Protein AF-A0A1G0JBI0-F1 (afdb_monomer_lite)

Foldseek 3Di:
DVVVVVVVVVVVVVVVVVVVVVVVVVVVVVVVVVVVVLVVCCVVPQDQDFDQDPVGTDRDGCVVVSVVVVVVVVVVVVVVCVVVVVVVVVVVVVVVVVVVVVVVVVVVVVPPDPPPDD

Radius of gyration: 28.23 Å; chains: 1; bounding box: 51×46×89 Å

pLDDT: mean 76.98, std 11.15, range [40.53, 95.88]

Secondary structure (DSSP, 8-state):
-HHHHHHHHHHHHHHHHHHHHHHHHHHHHHHHHHHHHHHHHHHHT-S-EEEEETTEEEEE-HHHHHHHHHHHHHHHHHHHHHHHHHHHHHHHHHHHHHHHHHHHHHHHHHHS------

Sequence (118 aa):
MLEHWADTFKSQLQGLLMSRFVKRVIYAVIFIIVLITGLLFFVKNNQVMEFNYIAGSKELPVSFMLFASLCLGVLLGLVASLPVIVRLKQQITRLEKQIRVIEKEINNLRVLPVRNSH

Structure (mmCIF, N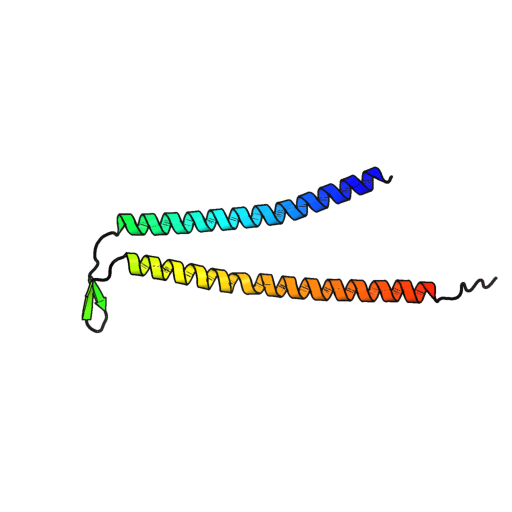/CA/C/O backbone):
data_AF-A0A1G0JBI0-F1
#
_entry.id   AF-A0A1G0JBI0-F1
#
loop_
_atom_site.group_PDB
_atom_site.id
_atom_site.type_symbol
_atom_site.label_atom_id
_atom_site.label_alt_id
_atom_site.label_comp_id
_atom_site.label_asym_id
_atom_site.label_entity_id
_atom_site.label_seq_id
_atom_site.pdbx_PDB_ins_code
_atom_site.Cartn_x
_atom_site.Cartn_y
_atom_site.Cartn_z
_atom_site.occupancy
_atom_site.B_iso_or_equiv
_atom_site.auth_seq_id
_atom_site.auth_comp_id
_atom_site.auth_asym_id
_atom_site.auth_atom_id
_atom_site.pdbx_PDB_model_num
ATOM 1 N N . MET A 1 1 ? -5.254 22.818 35.269 1.00 66.44 1 MET A N 1
ATOM 2 C CA . MET A 1 1 ? -5.592 21.390 35.046 1.00 66.44 1 MET A CA 1
ATOM 3 C C . MET A 1 1 ? -6.160 21.133 33.647 1.00 66.44 1 MET A C 1
ATOM 5 O O . MET A 1 1 ? -5.740 20.169 33.027 1.00 66.44 1 MET A O 1
ATOM 9 N N . LEU A 1 2 ? -7.052 21.987 33.124 1.00 72.69 2 LEU A N 1
ATOM 10 C CA . LEU A 1 2 ? -7.657 21.836 31.787 1.00 72.69 2 LEU A CA 1
ATOM 11 C C . LEU A 1 2 ? -6.678 22.045 30.614 1.00 72.69 2 LEU A C 1
ATOM 13 O O . LEU A 1 2 ? -6.753 21.316 29.632 1.00 72.69 2 LEU A O 1
ATOM 17 N N . GLU A 1 3 ? -5.721 22.969 30.731 1.00 79.50 3 GLU A N 1
ATOM 18 C CA . GLU A 1 3 ? -4.739 23.222 29.657 1.00 79.50 3 GLU A CA 1
ATOM 19 C C . GLU A 1 3 ? -3.788 22.040 29.431 1.00 79.50 3 GLU A C 1
ATOM 21 O O . GLU A 1 3 ? -3.552 21.628 28.300 1.00 79.50 3 GLU A O 1
ATOM 26 N N . HIS A 1 4 ? -3.352 21.393 30.515 1.00 77.38 4 HIS A N 1
ATOM 27 C CA . HIS A 1 4 ? -2.490 20.211 30.441 1.00 77.38 4 HIS A CA 1
ATOM 28 C C . HIS A 1 4 ? -3.155 19.029 29.704 1.00 77.38 4 HIS A C 1
ATOM 30 O O . HIS A 1 4 ? -2.492 18.254 29.010 1.00 77.38 4 HIS A O 1
ATOM 36 N N . TRP A 1 5 ? -4.482 18.908 29.810 1.00 76.81 5 TRP A N 1
ATOM 37 C CA . TRP A 1 5 ? -5.267 17.910 29.076 1.00 76.81 5 TRP A CA 1
ATOM 38 C C . TRP A 1 5 ? -5.437 18.253 27.587 1.00 76.81 5 TRP A C 1
ATOM 40 O O . TRP A 1 5 ? -5.504 17.351 26.752 1.00 76.81 5 TRP A O 1
ATOM 50 N N . ALA A 1 6 ? -5.461 19.538 27.226 1.00 81.75 6 ALA A N 1
ATOM 51 C CA . ALA A 1 6 ? -5.533 19.967 25.830 1.00 81.75 6 ALA A CA 1
ATOM 52 C C . ALA A 1 6 ? -4.215 19.700 25.079 1.00 81.75 6 ALA A C 1
ATOM 54 O O . ALA A 1 6 ? -4.226 19.210 23.945 1.00 81.75 6 ALA A O 1
ATOM 55 N N . ASP A 1 7 ? -3.078 19.951 25.726 1.00 81.62 7 ASP A N 1
ATOM 56 C CA . ASP A 1 7 ? -1.754 19.774 25.119 1.00 81.62 7 ASP A CA 1
ATOM 57 C C . ASP A 1 7 ? -1.394 18.297 24.904 1.00 81.62 7 ASP A C 1
ATOM 59 O O . ASP A 1 7 ? -0.864 17.899 23.857 1.00 81.62 7 ASP A O 1
ATOM 63 N N . THR A 1 8 ? -1.752 17.444 25.863 1.00 79.12 8 THR A N 1
ATOM 64 C CA . THR A 1 8 ? -1.587 15.988 25.746 1.00 79.12 8 THR A CA 1
ATOM 65 C C . THR A 1 8 ? -2.456 15.405 24.628 1.00 79.12 8 THR A C 1
ATOM 67 O O . THR A 1 8 ? -1.982 14.577 23.849 1.00 79.12 8 THR A O 1
ATOM 70 N N . PHE A 1 9 ? -3.686 15.892 24.444 1.00 79.62 9 PHE A N 1
ATOM 71 C CA . PHE A 1 9 ? -4.533 15.487 23.318 1.00 79.62 9 PHE A CA 1
ATOM 72 C C . PHE A 1 9 ? -3.974 15.941 21.958 1.00 79.62 9 PHE A C 1
ATOM 74 O O . PHE A 1 9 ? -3.913 15.158 21.005 1.00 79.62 9 PHE A O 1
ATOM 81 N N . LYS A 1 10 ? -3.510 17.194 21.862 1.00 72.19 10 LYS A N 1
ATOM 82 C CA . LYS A 1 10 ? -2.949 17.767 20.629 1.00 72.19 10 LYS A CA 1
ATOM 83 C C . LYS A 1 10 ? -1.686 17.032 20.173 1.00 72.19 10 LYS A C 1
ATOM 85 O O . LYS A 1 10 ? -1.560 16.709 18.992 1.00 72.19 10 LYS A O 1
ATOM 90 N N . SER A 1 11 ? -0.783 16.725 21.104 1.00 75.50 11 SER A N 1
ATOM 91 C CA . SER A 1 11 ? 0.445 15.966 20.828 1.00 75.50 11 SER A CA 1
ATOM 92 C C . SER A 1 11 ? 0.162 14.527 20.378 1.00 75.50 11 SER A C 1
ATOM 94 O O . SER A 1 11 ? 0.770 14.063 19.409 1.00 75.50 11 SER A O 1
ATOM 96 N N . GLN A 1 12 ? -0.814 13.840 20.986 1.00 74.19 12 GLN A N 1
ATOM 97 C CA . GLN A 1 12 ? -1.235 12.511 20.526 1.00 74.19 12 GLN A CA 1
ATOM 98 C C . GLN A 1 12 ? -1.852 12.545 19.123 1.00 74.19 12 GLN A C 1
ATOM 100 O O . GLN A 1 12 ? -1.523 11.701 18.284 1.00 74.19 12 GLN A O 1
ATOM 105 N N . LEU A 1 13 ? -2.703 13.534 18.834 1.00 73.50 13 LEU A N 1
ATOM 106 C CA . LEU A 1 13 ? -3.305 13.698 17.512 1.00 73.50 13 LEU A CA 1
ATOM 107 C C . LEU A 1 13 ? -2.238 13.978 16.445 1.00 73.50 13 LEU A C 1
ATOM 109 O O . LEU A 1 13 ? -2.257 13.367 15.376 1.00 73.50 13 LEU A O 1
ATOM 113 N N . GLN A 1 14 ? -1.270 14.846 16.748 1.00 75.88 14 GLN A N 1
ATOM 114 C CA . GLN A 1 14 ? -0.147 15.135 15.857 1.00 75.88 14 GLN A CA 1
ATOM 115 C C . GLN A 1 14 ? 0.719 13.899 15.601 1.00 75.88 14 GLN A C 1
ATOM 117 O O . GLN A 1 14 ? 1.024 13.621 14.443 1.00 75.88 14 GLN A O 1
ATOM 122 N N . GLY A 1 15 ? 1.058 13.112 16.627 1.00 72.44 15 GLY A N 1
ATOM 123 C CA . GLY A 1 15 ? 1.817 11.867 16.454 1.00 72.44 15 GLY A CA 1
ATOM 124 C C . GLY A 1 15 ? 1.083 10.842 15.581 1.00 72.44 15 GLY A C 1
ATOM 125 O O . GLY A 1 15 ? 1.675 10.212 14.698 1.00 72.44 15 GLY A O 1
ATOM 126 N N . LEU A 1 16 ? -0.236 10.728 15.755 1.00 71.19 16 LEU A N 1
ATOM 127 C CA . LEU A 1 16 ? -1.065 9.815 14.975 1.00 71.19 16 LEU A CA 1
ATOM 128 C C . LEU A 1 16 ? -1.191 10.259 13.507 1.00 71.19 16 LEU A C 1
ATOM 130 O O . LEU A 1 16 ? -1.051 9.429 12.603 1.00 71.19 16 LEU A O 1
ATOM 134 N N . LEU A 1 17 ? -1.388 11.557 13.254 1.00 72.12 17 LEU A N 1
ATOM 135 C CA . LEU A 1 17 ? -1.416 12.135 11.905 1.00 72.12 17 LEU A CA 1
ATOM 136 C C . LEU A 1 17 ? -0.053 12.023 11.207 1.00 72.12 17 LEU A C 1
ATOM 138 O O . LEU A 1 17 ? 0.008 11.597 10.050 1.00 72.12 17 LEU A O 1
ATOM 142 N N . MET A 1 18 ? 1.037 12.307 11.924 1.00 70.38 18 MET A N 1
ATOM 143 C CA . MET A 1 18 ? 2.405 12.212 11.413 1.00 70.38 18 MET A CA 1
ATOM 144 C C . MET A 1 18 ? 2.726 10.780 10.967 1.00 70.38 18 MET A C 1
ATOM 146 O O . MET A 1 18 ? 3.234 10.570 9.868 1.00 70.38 18 MET A O 1
ATOM 150 N N . SER A 1 19 ? 2.332 9.769 11.749 1.00 73.25 19 SER A N 1
ATOM 151 C CA . SER A 1 19 ? 2.564 8.358 11.404 1.00 73.25 19 SER A CA 1
ATOM 152 C C . SER A 1 19 ? 1.881 7.925 10.097 1.00 73.25 19 SER A C 1
ATOM 154 O O . SER A 1 19 ? 2.414 7.106 9.344 1.00 73.25 19 SER A O 1
ATOM 156 N N . ARG A 1 20 ? 0.700 8.482 9.797 1.00 73.62 20 ARG A N 1
ATOM 157 C CA . ARG A 1 20 ? -0.039 8.208 8.556 1.00 73.62 20 ARG A CA 1
ATOM 158 C C . ARG A 1 20 ? 0.602 8.906 7.363 1.00 73.62 20 ARG A C 1
ATOM 160 O O . ARG A 1 20 ? 0.676 8.313 6.286 1.00 73.62 20 ARG A O 1
ATOM 167 N N . PHE A 1 21 ? 1.080 10.131 7.562 1.00 76.88 21 PHE A N 1
ATOM 168 C CA . PHE A 1 21 ? 1.776 10.897 6.536 1.00 76.88 21 PHE A CA 1
ATOM 169 C C . PHE A 1 21 ? 3.120 10.256 6.167 1.00 76.88 21 PHE A C 1
ATOM 171 O O . PHE A 1 21 ? 3.357 9.982 4.995 1.00 76.88 21 PHE A O 1
ATOM 178 N N . VAL A 1 22 ? 3.941 9.900 7.160 1.00 79.44 22 VAL A N 1
ATOM 179 C CA . VAL A 1 22 ? 5.247 9.247 6.960 1.00 79.44 22 VAL A CA 1
ATOM 180 C C . VAL A 1 22 ? 5.108 7.950 6.165 1.00 79.44 22 VAL A C 1
ATOM 182 O O . VAL A 1 22 ? 5.841 7.738 5.204 1.00 79.44 22 VAL A O 1
ATOM 185 N N . LYS A 1 23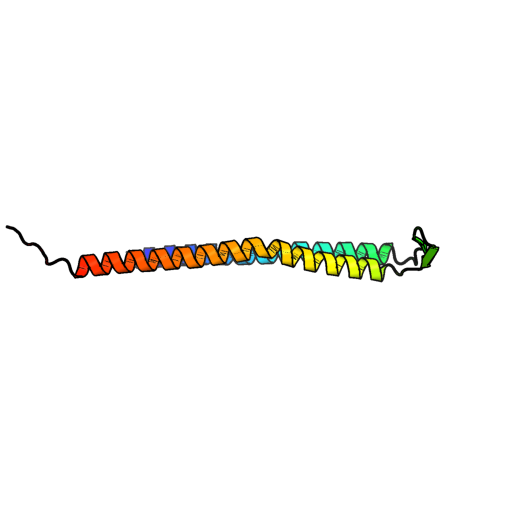 ? 4.118 7.107 6.487 1.00 77.31 23 LYS A N 1
ATOM 186 C CA . LYS A 1 23 ? 3.847 5.887 5.709 1.00 77.31 23 LYS A CA 1
ATOM 187 C C . LYS A 1 23 ? 3.536 6.200 4.247 1.00 77.31 23 LYS A C 1
ATOM 189 O O . LYS A 1 23 ? 4.077 5.550 3.361 1.00 77.31 23 LYS A O 1
ATOM 194 N N . ARG A 1 24 ? 2.694 7.204 3.987 1.00 78.12 24 ARG A N 1
ATOM 195 C CA . ARG A 1 24 ? 2.335 7.616 2.623 1.00 78.12 24 ARG A CA 1
ATOM 196 C C . ARG A 1 24 ? 3.555 8.117 1.846 1.00 78.12 24 ARG A C 1
ATOM 198 O O . ARG A 1 24 ? 3.715 7.746 0.689 1.00 78.12 24 ARG A O 1
ATOM 205 N N . VAL A 1 25 ? 4.425 8.892 2.496 1.00 81.50 25 VAL A N 1
ATOM 206 C CA . VAL A 1 25 ? 5.689 9.365 1.914 1.00 81.50 25 VAL A CA 1
ATOM 207 C C . VAL A 1 25 ? 6.618 8.193 1.5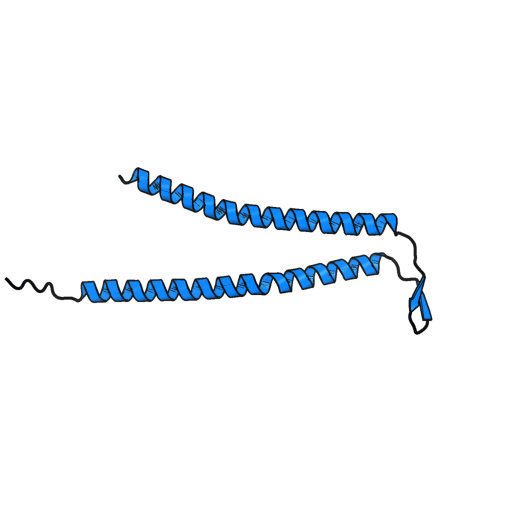99 1.00 81.50 25 VAL A C 1
ATOM 209 O O . VAL A 1 25 ? 7.130 8.125 0.489 1.00 81.50 25 VAL A O 1
ATOM 212 N N . ILE A 1 26 ? 6.779 7.228 2.510 1.00 80.19 26 ILE A N 1
ATOM 213 C CA . ILE A 1 26 ? 7.612 6.038 2.268 1.00 80.19 26 ILE A CA 1
ATOM 214 C C . ILE A 1 26 ? 7.107 5.251 1.052 1.00 80.19 26 ILE A C 1
ATOM 216 O O . ILE A 1 26 ? 7.896 4.917 0.171 1.00 80.19 26 ILE A O 1
ATOM 220 N N . TYR A 1 27 ? 5.797 4.997 0.957 1.00 78.62 27 TYR A N 1
ATOM 221 C CA . TYR A 1 27 ? 5.227 4.313 -0.209 1.00 78.62 27 TYR A CA 1
ATOM 222 C C . TYR A 1 27 ? 5.417 5.107 -1.507 1.00 78.62 27 TYR A C 1
ATOM 224 O O . TYR A 1 27 ? 5.733 4.510 -2.533 1.00 78.62 27 TYR A O 1
ATOM 232 N N . ALA A 1 28 ? 5.271 6.434 -1.469 1.00 79.00 28 ALA A N 1
ATOM 233 C CA . ALA A 1 28 ? 5.510 7.286 -2.632 1.00 79.00 28 ALA A CA 1
ATOM 234 C C . ALA A 1 28 ? 6.977 7.237 -3.086 1.00 79.00 28 ALA A C 1
ATOM 236 O O . ALA A 1 28 ? 7.242 7.098 -4.276 1.00 79.00 28 ALA A O 1
ATOM 237 N N . VAL A 1 29 ? 7.928 7.280 -2.149 1.00 83.38 29 VAL A N 1
ATOM 238 C CA . VAL A 1 29 ? 9.364 7.164 -2.443 1.00 83.38 29 VAL A CA 1
ATOM 239 C C . VAL A 1 29 ? 9.683 5.810 -3.073 1.00 83.38 29 VAL A C 1
ATOM 241 O O . VAL A 1 29 ? 10.344 5.762 -4.107 1.00 83.38 29 VAL A O 1
ATOM 244 N N . ILE A 1 30 ? 9.170 4.712 -2.511 1.00 82.69 30 ILE A N 1
ATOM 245 C CA . ILE A 1 30 ? 9.358 3.368 -3.079 1.00 82.69 30 ILE A CA 1
ATOM 246 C C . ILE A 1 30 ? 8.773 3.291 -4.494 1.00 82.69 30 ILE A C 1
ATOM 248 O O . ILE A 1 30 ? 9.426 2.777 -5.399 1.00 82.69 30 ILE A O 1
ATOM 252 N N . PHE A 1 31 ? 7.574 3.834 -4.710 1.00 81.88 31 PHE A N 1
ATOM 253 C CA . PHE A 1 31 ? 6.941 3.861 -6.028 1.00 81.88 31 PHE A CA 1
ATOM 254 C C . PHE A 1 31 ? 7.773 4.643 -7.054 1.00 81.88 31 PHE A C 1
ATOM 256 O O . PHE A 1 31 ? 7.980 4.170 -8.169 1.00 81.88 31 PHE A O 1
ATOM 263 N N . ILE A 1 32 ? 8.314 5.800 -6.661 1.00 84.56 32 ILE A N 1
ATOM 264 C CA . ILE A 1 32 ? 9.213 6.599 -7.502 1.00 84.56 32 ILE A CA 1
ATOM 265 C C . ILE A 1 32 ? 10.481 5.809 -7.846 1.00 84.56 32 ILE A C 1
ATOM 267 O O . ILE A 1 32 ? 10.880 5.790 -9.006 1.00 84.56 32 ILE A O 1
ATOM 271 N N . ILE A 1 33 ? 11.088 5.114 -6.879 1.00 84.00 33 ILE A N 1
ATOM 272 C CA . ILE A 1 33 ? 12.271 4.273 -7.126 1.00 84.00 33 ILE A CA 1
ATOM 273 C C . ILE A 1 33 ? 11.955 3.184 -8.155 1.00 84.00 33 ILE A C 1
ATOM 275 O O . ILE A 1 33 ? 12.736 2.991 -9.083 1.00 84.00 33 ILE A O 1
ATOM 279 N N . VAL A 1 34 ? 10.810 2.507 -8.031 1.00 82.56 34 VAL A N 1
ATOM 280 C CA . VAL A 1 34 ? 10.369 1.474 -8.986 1.00 82.56 34 VAL A CA 1
ATOM 281 C C . VAL A 1 34 ? 10.147 2.053 -10.386 1.00 82.56 34 VAL A C 1
ATOM 283 O O . VAL A 1 34 ? 10.540 1.437 -11.375 1.00 82.56 34 VAL A O 1
ATOM 286 N N . LEU A 1 35 ? 9.555 3.246 -10.493 1.00 82.56 35 LEU A N 1
ATOM 287 C CA . LEU A 1 35 ? 9.398 3.915 -11.786 1.00 82.56 35 LEU A CA 1
ATOM 288 C C . LEU A 1 35 ? 10.746 4.272 -12.411 1.00 82.56 35 LEU A C 1
ATOM 290 O O . LEU A 1 35 ? 10.947 4.031 -13.599 1.00 82.56 35 LEU A O 1
ATOM 294 N N . ILE A 1 36 ? 11.672 4.817 -11.620 1.00 82.31 36 ILE A N 1
ATOM 295 C CA . ILE A 1 36 ? 13.006 5.189 -12.097 1.00 82.31 36 ILE A CA 1
ATOM 296 C C . ILE A 1 36 ? 13.767 3.947 -12.557 1.00 82.31 36 ILE A C 1
ATOM 298 O O . ILE A 1 36 ? 14.344 3.965 -13.640 1.00 82.31 36 ILE A O 1
ATOM 302 N N . THR A 1 37 ? 13.758 2.854 -11.791 1.00 75.81 37 THR A N 1
ATOM 303 C CA . THR A 1 37 ? 14.440 1.618 -12.198 1.00 75.81 37 THR A CA 1
ATOM 304 C C . THR A 1 37 ? 13.810 1.009 -13.444 1.00 75.81 37 THR A C 1
ATOM 306 O O . THR A 1 37 ? 14.547 0.615 -14.346 1.00 75.81 37 THR A O 1
ATOM 309 N N . GLY A 1 38 ? 12.477 1.008 -13.553 1.00 75.44 38 GLY A N 1
ATOM 310 C CA . GLY A 1 38 ? 11.773 0.605 -14.771 1.00 75.44 38 GLY A CA 1
ATOM 311 C C . GLY A 1 38 ? 12.193 1.442 -15.981 1.00 75.44 38 GLY A C 1
ATOM 312 O O . GLY A 1 38 ? 12.568 0.894 -17.015 1.00 75.44 38 GLY A O 1
ATOM 313 N N . LEU A 1 39 ? 12.217 2.768 -15.837 1.00 76.12 39 LEU A N 1
ATOM 314 C CA . LEU A 1 39 ? 12.602 3.691 -16.904 1.00 76.12 39 LEU A CA 1
ATOM 315 C C . LEU A 1 39 ? 14.081 3.557 -17.298 1.00 76.12 39 LEU A C 1
ATOM 317 O O . LEU A 1 39 ? 14.409 3.557 -18.480 1.00 76.12 39 LEU A O 1
ATOM 321 N N . LEU A 1 40 ? 14.987 3.399 -16.332 1.00 76.88 40 LEU A N 1
ATOM 322 C CA . LEU A 1 40 ? 16.404 3.146 -16.607 1.00 76.88 40 LEU A CA 1
ATOM 323 C C . LEU A 1 40 ? 16.595 1.828 -17.360 1.00 76.88 40 LEU A C 1
ATOM 325 O O . LEU A 1 40 ? 17.410 1.750 -18.280 1.00 76.88 40 LEU A O 1
ATOM 329 N N . PHE A 1 41 ? 15.817 0.805 -17.006 1.00 70.06 41 PHE A N 1
ATOM 330 C CA . PHE A 1 41 ? 15.813 -0.465 -17.717 1.00 70.06 41 PHE A CA 1
ATOM 331 C C . PHE A 1 41 ? 15.284 -0.308 -19.148 1.00 70.06 41 PHE A C 1
ATOM 333 O O . PHE A 1 41 ? 15.882 -0.870 -20.060 1.00 70.06 41 PHE A O 1
ATOM 340 N N . PHE A 1 42 ? 14.236 0.496 -19.364 1.00 71.44 42 PHE A N 1
ATOM 341 C CA . PHE A 1 42 ? 13.722 0.836 -20.697 1.00 71.44 42 PHE A CA 1
ATOM 342 C C . PHE A 1 42 ? 14.787 1.482 -21.576 1.00 71.44 42 PHE A C 1
ATOM 344 O O . PHE A 1 42 ? 15.068 0.998 -22.664 1.00 71.44 42 PHE A O 1
ATOM 351 N N . VAL A 1 43 ? 15.393 2.566 -21.086 1.00 70.38 43 VAL A N 1
ATOM 352 C CA . VAL A 1 43 ? 16.360 3.357 -21.854 1.00 70.38 43 VAL A CA 1
ATOM 353 C C . VAL A 1 43 ? 17.595 2.522 -22.175 1.00 70.38 43 VAL A C 1
ATOM 355 O O . VAL A 1 43 ? 18.071 2.538 -23.307 1.00 70.38 43 VAL A O 1
ATOM 358 N N . LYS A 1 44 ? 18.097 1.752 -21.202 1.00 70.06 44 LYS A N 1
ATOM 359 C CA . LYS A 1 44 ? 19.279 0.907 -21.402 1.00 70.06 44 LYS A CA 1
ATOM 360 C C . LYS A 1 44 ? 19.004 -0.282 -22.324 1.00 70.06 44 LYS A C 1
ATOM 362 O O . LYS A 1 44 ? 19.890 -0.681 -23.071 1.00 70.06 44 LYS A O 1
ATOM 367 N N . ASN A 1 45 ? 17.796 -0.837 -22.281 1.00 66.12 45 ASN A N 1
ATOM 368 C CA . ASN A 1 45 ? 17.400 -1.993 -23.079 1.00 66.12 45 ASN A CA 1
ATOM 369 C C . ASN A 1 45 ? 16.435 -1.595 -24.204 1.00 66.12 45 ASN A C 1
ATOM 371 O O . ASN A 1 45 ? 15.569 -2.383 -24.552 1.00 66.12 45 ASN A O 1
ATOM 375 N N . ASN A 1 46 ? 16.568 -0.407 -24.808 1.00 60.78 46 ASN A N 1
ATOM 376 C CA . ASN A 1 46 ? 15.708 0.054 -25.913 1.00 60.78 46 ASN A CA 1
ATOM 377 C C . ASN A 1 46 ? 15.982 -0.679 -27.249 1.00 60.78 46 ASN A C 1
ATOM 379 O O . ASN A 1 46 ? 15.870 -0.119 -28.337 1.00 60.78 46 ASN A O 1
ATOM 383 N N . GLN A 1 47 ? 16.417 -1.930 -27.160 1.00 61.66 47 GLN A N 1
ATOM 384 C CA . GLN A 1 47 ? 16.734 -2.811 -28.267 1.00 61.66 47 GLN A CA 1
ATOM 385 C C . GLN A 1 47 ? 15.505 -3.678 -28.528 1.00 61.66 47 GLN A C 1
ATOM 387 O O . GLN A 1 47 ? 14.916 -4.218 -27.593 1.00 61.66 47 GLN A O 1
ATOM 392 N N . VAL A 1 48 ? 15.106 -3.819 -29.790 1.00 59.97 48 VAL A N 1
ATOM 393 C CA . VAL A 1 48 ? 14.090 -4.803 -30.170 1.00 59.97 48 VAL A CA 1
ATOM 394 C C . VAL A 1 48 ? 14.730 -6.178 -29.963 1.00 59.97 48 VAL A C 1
ATOM 396 O O . VAL A 1 48 ? 15.641 -6.545 -30.697 1.00 59.97 48 VAL A O 1
ATOM 399 N N . MET A 1 49 ? 14.353 -6.892 -28.899 1.00 58.72 49 MET A N 1
ATOM 400 C CA . MET A 1 49 ? 14.863 -8.243 -28.659 1.00 58.72 49 MET A CA 1
ATOM 401 C C . MET A 1 49 ? 13.995 -9.255 -29.407 1.00 58.72 49 MET A C 1
ATOM 403 O O . MET A 1 49 ? 12.769 -9.262 -29.260 1.00 58.72 49 MET A O 1
ATOM 407 N N . GLU A 1 50 ? 14.637 -10.147 -30.165 1.00 56.44 50 GLU A N 1
ATOM 408 C CA . GLU A 1 50 ? 13.999 -11.378 -30.627 1.00 56.44 50 GLU A CA 1
ATOM 409 C C . GLU A 1 50 ? 13.668 -12.251 -29.414 1.00 56.44 50 GLU A C 1
ATOM 411 O O . GLU A 1 50 ? 14.547 -12.828 -28.768 1.00 56.44 50 GLU A O 1
ATOM 416 N N . PHE A 1 51 ? 12.381 -12.378 -29.104 1.00 57.81 51 PHE A N 1
ATOM 417 C CA . PHE A 1 51 ? 11.915 -13.363 -28.145 1.00 57.81 51 PHE A CA 1
ATOM 418 C C . PHE A 1 51 ? 11.693 -14.689 -28.868 1.00 57.81 51 PHE A C 1
ATOM 420 O O . PHE A 1 51 ? 10.689 -14.870 -29.558 1.00 57.81 51 PHE A O 1
ATOM 427 N N . ASN A 1 52 ? 12.630 -15.623 -28.693 1.00 54.53 52 ASN A N 1
ATOM 428 C CA . ASN A 1 52 ? 12.460 -17.021 -29.084 1.00 54.53 52 ASN A CA 1
ATOM 429 C C . ASN A 1 52 ? 11.534 -17.721 -28.083 1.00 54.53 52 ASN A C 1
ATOM 431 O O . ASN A 1 52 ? 11.966 -18.204 -27.036 1.00 54.53 52 ASN A O 1
ATOM 435 N N . TYR A 1 53 ? 10.241 -17.756 -28.393 1.00 66.31 53 TYR A N 1
ATOM 436 C CA . TYR A 1 53 ? 9.302 -18.617 -27.688 1.00 66.31 53 TYR A CA 1
ATOM 437 C C . TYR A 1 53 ? 9.454 -20.057 -28.187 1.00 66.31 53 TYR A C 1
ATOM 439 O O . TYR A 1 53 ? 9.866 -20.302 -29.318 1.00 66.31 53 TYR A O 1
ATOM 447 N N . ILE A 1 54 ? 9.046 -21.027 -27.362 1.00 66.00 54 ILE A N 1
ATOM 448 C CA . ILE A 1 54 ? 9.090 -22.470 -27.677 1.00 66.00 54 ILE A CA 1
ATOM 449 C C . ILE A 1 54 ? 8.346 -22.805 -28.997 1.00 66.00 54 ILE A C 1
ATOM 451 O O . ILE A 1 54 ? 8.615 -23.834 -29.608 1.00 66.00 54 ILE A O 1
ATOM 455 N N . ALA A 1 55 ? 7.454 -21.922 -29.466 1.00 67.75 55 ALA A N 1
ATOM 456 C CA . ALA A 1 55 ? 6.689 -22.055 -30.710 1.00 67.75 55 ALA A CA 1
ATOM 457 C C . ALA A 1 55 ? 7.115 -21.097 -31.856 1.00 67.75 55 ALA A C 1
ATOM 459 O O . ALA A 1 55 ? 6.434 -21.058 -32.879 1.00 67.75 55 ALA A O 1
ATOM 460 N N . GLY A 1 56 ? 8.197 -20.317 -31.707 1.00 61.53 56 GLY A N 1
ATOM 461 C CA . GLY A 1 56 ? 8.725 -19.406 -32.741 1.00 61.53 56 GLY A CA 1
ATOM 462 C C . GLY A 1 56 ? 9.331 -18.107 -32.188 1.00 61.53 56 GLY A C 1
ATOM 463 O O . GLY A 1 56 ? 9.081 -17.743 -31.037 1.00 61.53 56 GLY A O 1
ATOM 464 N N . SER A 1 57 ? 10.106 -17.383 -33.006 1.00 62.72 57 SER A N 1
ATOM 465 C CA . SER A 1 57 ? 10.633 -16.058 -32.657 1.00 62.72 57 SER A CA 1
ATOM 466 C C . SER A 1 57 ? 9.647 -14.944 -33.018 1.00 62.72 57 SER A C 1
ATOM 468 O O . SER A 1 57 ? 9.074 -14.917 -34.108 1.00 62.72 57 SER A O 1
ATOM 470 N N . LYS A 1 58 ? 9.424 -14.008 -32.090 1.00 66.31 58 LYS A N 1
ATOM 471 C CA . LYS A 1 58 ? 8.774 -12.726 -32.386 1.00 66.31 58 LYS A CA 1
ATOM 472 C C . LYS A 1 58 ? 9.555 -11.583 -31.765 1.00 66.31 58 LYS A C 1
ATOM 474 O O . LYS A 1 58 ? 9.959 -11.645 -30.606 1.00 66.31 58 LYS A O 1
ATOM 479 N N . GLU A 1 59 ? 9.707 -10.518 -32.533 1.00 65.31 59 GLU A N 1
ATOM 480 C CA . GLU A 1 59 ? 10.223 -9.248 -32.044 1.00 65.31 59 GLU A CA 1
ATOM 481 C C . GLU A 1 59 ? 9.162 -8.584 -31.162 1.00 65.31 59 GLU A C 1
ATOM 483 O O . GLU A 1 59 ? 8.088 -8.196 -31.630 1.00 65.31 59 GLU A O 1
ATOM 488 N N . LEU A 1 60 ? 9.442 -8.494 -29.862 1.00 67.88 60 LEU A N 1
ATOM 489 C CA . LEU A 1 60 ? 8.597 -7.776 -28.915 1.00 67.88 60 LEU A CA 1
ATOM 490 C C . LEU A 1 60 ? 9.335 -6.524 -28.441 1.00 67.88 60 LEU A C 1
ATOM 492 O O . LEU A 1 60 ? 10.471 -6.622 -27.970 1.00 67.88 60 LEU A O 1
ATOM 496 N N . PRO A 1 61 ? 8.704 -5.340 -28.514 1.00 68.62 61 PRO A N 1
ATOM 497 C CA . PRO A 1 61 ? 9.314 -4.141 -27.979 1.00 68.62 61 PRO A CA 1
ATOM 498 C C . PRO A 1 61 ? 9.372 -4.209 -26.450 1.00 68.62 61 PRO A C 1
ATOM 500 O O . PRO A 1 61 ? 8.431 -4.648 -25.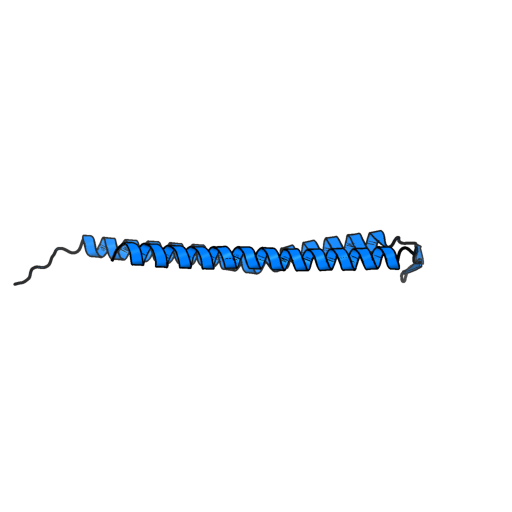784 1.00 68.62 61 PRO A O 1
ATOM 503 N N . VAL A 1 62 ? 10.451 -3.683 -25.873 1.00 68.56 62 VAL A N 1
ATOM 504 C CA . VAL A 1 62 ? 10.668 -3.634 -24.415 1.00 68.56 62 VAL A CA 1
ATOM 505 C C . VAL A 1 62 ? 9.575 -2.861 -23.667 1.00 68.56 62 VAL A C 1
ATOM 507 O O . VAL A 1 62 ? 9.320 -3.125 -22.489 1.00 68.56 62 VAL A O 1
ATOM 510 N N . SER A 1 63 ? 8.839 -1.980 -24.354 1.00 70.75 63 SER A N 1
ATOM 511 C CA . SER A 1 63 ? 7.643 -1.321 -23.815 1.00 70.75 63 SER A CA 1
ATOM 512 C C . SER A 1 63 ? 6.586 -2.311 -23.308 1.00 70.75 63 SER A C 1
ATOM 514 O O . SER A 1 63 ? 5.894 -2.003 -22.338 1.00 70.75 63 SER A O 1
ATOM 516 N N . PHE A 1 64 ? 6.497 -3.519 -23.878 1.00 75.69 64 PHE A N 1
ATOM 517 C CA . PHE A 1 64 ? 5.566 -4.550 -23.419 1.00 75.69 64 PHE A CA 1
ATOM 518 C C . PHE A 1 64 ? 5.955 -5.125 -22.049 1.00 75.69 64 PHE A C 1
ATOM 520 O O . PHE A 1 64 ? 5.096 -5.272 -21.182 1.00 75.69 64 PHE A O 1
ATOM 527 N N . MET A 1 65 ? 7.245 -5.389 -21.805 1.00 73.50 65 MET A N 1
ATOM 528 C CA . MET A 1 65 ? 7.720 -5.833 -20.484 1.00 73.50 65 MET A CA 1
ATOM 529 C C . MET A 1 65 ? 7.515 -4.752 -19.423 1.00 73.50 65 MET A C 1
ATOM 531 O O . MET A 1 65 ? 7.193 -5.063 -18.278 1.00 73.50 65 MET A O 1
ATOM 535 N N . LEU A 1 66 ? 7.669 -3.484 -19.806 1.00 76.12 66 LEU A N 1
ATOM 536 C CA . LEU A 1 66 ? 7.434 -2.350 -18.917 1.00 76.12 66 LEU A CA 1
ATOM 537 C C . LEU A 1 66 ? 5.956 -2.191 -18.561 1.00 76.12 66 LEU A C 1
ATOM 539 O O . LEU A 1 66 ? 5.604 -1.951 -17.410 1.00 76.12 66 LEU A O 1
ATOM 543 N N . PHE A 1 67 ? 5.083 -2.360 -19.551 1.00 78.88 67 PHE A N 1
ATOM 544 C CA . PHE A 1 67 ? 3.644 -2.374 -19.340 1.00 78.88 67 PHE A CA 1
ATOM 545 C C . PHE A 1 67 ? 3.233 -3.545 -18.437 1.00 78.88 67 PHE A C 1
ATOM 547 O O . PHE A 1 67 ? 2.510 -3.350 -17.462 1.00 78.88 67 PHE A O 1
ATOM 554 N N . ALA A 1 68 ? 3.761 -4.744 -18.696 1.00 79.31 68 ALA A N 1
ATOM 555 C CA . ALA A 1 68 ? 3.498 -5.925 -17.883 1.00 79.31 68 ALA A CA 1
ATOM 556 C C . ALA A 1 68 ? 3.985 -5.755 -16.434 1.00 79.31 68 ALA A C 1
ATOM 558 O O . ALA A 1 68 ? 3.257 -6.099 -15.502 1.00 79.31 68 ALA A O 1
ATOM 559 N N . SER A 1 69 ? 5.177 -5.188 -16.221 1.00 79.56 69 SER A N 1
ATOM 560 C CA . SER A 1 69 ? 5.701 -4.935 -14.875 1.00 79.56 69 SER A CA 1
ATOM 561 C C . SER A 1 69 ? 4.879 -3.884 -14.126 1.00 79.56 69 SER A C 1
ATOM 563 O O . SER A 1 69 ? 4.613 -4.060 -12.937 1.00 79.56 69 SER A O 1
ATOM 565 N N . LEU A 1 70 ? 4.393 -2.848 -14.819 1.00 80.88 70 LEU A N 1
ATOM 566 C CA . LEU A 1 70 ? 3.487 -1.851 -14.253 1.00 80.88 70 LEU A CA 1
ATOM 567 C C . LEU A 1 70 ? 2.150 -2.486 -13.841 1.00 80.88 70 LEU A C 1
ATOM 569 O O . LEU A 1 70 ? 1.703 -2.301 -12.709 1.00 80.88 70 LEU A O 1
ATOM 573 N N . CYS A 1 71 ? 1.537 -3.282 -14.723 1.00 83.94 71 CYS A N 1
ATOM 574 C CA . CYS A 1 71 ? 0.302 -4.010 -14.426 1.00 83.94 71 CYS A CA 1
ATOM 575 C C . CYS A 1 71 ? 0.473 -4.955 -13.231 1.00 83.94 71 CYS A C 1
ATOM 577 O O . CYS A 1 71 ? -0.361 -4.957 -12.324 1.00 83.94 71 CYS A O 1
ATOM 579 N N . LEU A 1 72 ? 1.568 -5.718 -13.190 1.00 83.44 72 LEU A N 1
ATOM 580 C CA . LEU A 1 72 ? 1.886 -6.596 -12.065 1.00 83.44 72 LEU A CA 1
ATOM 581 C C . LEU A 1 72 ? 2.103 -5.806 -10.773 1.00 83.44 72 LEU A C 1
ATOM 583 O O . LEU A 1 72 ? 1.578 -6.196 -9.734 1.00 83.44 72 LEU A O 1
ATOM 587 N N . GLY A 1 73 ? 2.810 -4.677 -10.827 1.00 83.12 73 GLY A N 1
ATOM 588 C CA . GLY A 1 73 ? 3.009 -3.799 -9.676 1.00 83.12 73 GLY A CA 1
ATOM 589 C C . GLY A 1 73 ? 1.692 -3.270 -9.106 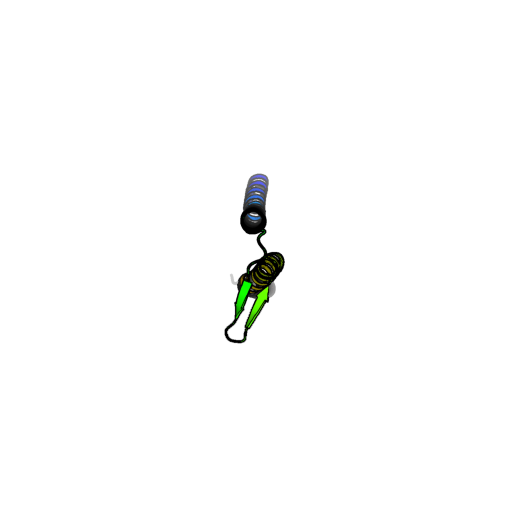1.00 83.12 73 GLY A C 1
ATOM 590 O O . GLY A 1 73 ? 1.489 -3.312 -7.892 1.00 83.12 73 GLY A O 1
ATOM 591 N N . VAL A 1 74 ? 0.763 -2.840 -9.968 1.00 82.94 74 VAL A N 1
ATOM 592 C CA . VAL A 1 74 ? -0.582 -2.401 -9.557 1.00 82.94 74 VAL A CA 1
ATOM 593 C C . VAL A 1 74 ? -1.362 -3.552 -8.923 1.00 82.94 74 VAL A C 1
ATOM 595 O O . VAL A 1 74 ? -1.920 -3.383 -7.838 1.00 82.94 74 VAL A O 1
ATOM 598 N N . LEU A 1 75 ? -1.371 -4.732 -9.549 1.00 83.19 75 LEU A N 1
ATOM 599 C CA . LEU A 1 75 ? -2.060 -5.910 -9.016 1.00 83.19 75 LEU A CA 1
ATOM 600 C C . LEU A 1 75 ? -1.506 -6.321 -7.648 1.00 83.19 75 LEU A C 1
ATOM 602 O O . LEU A 1 75 ? -2.270 -6.518 -6.704 1.00 83.19 75 LEU A O 1
ATOM 606 N N . LEU A 1 76 ? -0.183 -6.391 -7.509 1.00 79.69 76 LEU A N 1
ATOM 607 C CA . LEU A 1 76 ? 0.472 -6.713 -6.242 1.00 79.69 76 LEU A CA 1
ATOM 608 C C . LEU A 1 76 ? 0.199 -5.648 -5.179 1.00 79.69 76 LEU A C 1
ATOM 610 O O . LEU A 1 76 ? -0.069 -5.997 -4.032 1.00 79.69 76 LEU A O 1
ATOM 614 N N . GLY A 1 77 ? 0.207 -4.366 -5.547 1.00 82.88 77 GLY A N 1
ATOM 615 C CA . GLY A 1 77 ? -0.148 -3.269 -4.648 1.00 82.88 77 GLY A CA 1
ATOM 616 C C . GLY A 1 77 ? -1.587 -3.374 -4.136 1.00 82.88 77 GLY A C 1
ATOM 617 O O . GLY A 1 77 ? -1.829 -3.227 -2.935 1.00 82.88 77 GLY A O 1
ATOM 618 N N . LEU A 1 78 ? -2.535 -3.700 -5.020 1.00 80.62 78 LEU A N 1
ATOM 619 C CA . LEU A 1 78 ? -3.928 -3.950 -4.645 1.00 80.62 78 LEU A CA 1
ATOM 620 C C . LEU A 1 78 ? -4.030 -5.121 -3.667 1.00 80.62 78 LEU A C 1
ATOM 622 O O . LEU A 1 78 ? -4.622 -4.965 -2.598 1.00 80.62 78 LEU A O 1
ATOM 626 N N . VAL A 1 79 ? -3.397 -6.255 -3.975 1.00 82.94 79 VAL A N 1
ATOM 627 C CA . VAL A 1 79 ? -3.411 -7.445 -3.109 1.00 82.94 79 VAL A CA 1
ATOM 628 C C . VAL A 1 79 ? -2.765 -7.151 -1.754 1.00 82.94 79 VAL A C 1
ATOM 630 O O . VAL A 1 79 ? -3.339 -7.479 -0.716 1.00 82.94 79 VAL A O 1
ATOM 633 N N . ALA A 1 80 ? -1.624 -6.462 -1.734 1.00 80.12 80 ALA A N 1
ATOM 634 C CA . ALA A 1 80 ? -0.933 -6.073 -0.507 1.00 80.12 80 ALA A CA 1
ATOM 635 C C . ALA A 1 80 ? -1.751 -5.098 0.363 1.00 80.12 80 ALA A C 1
ATOM 637 O O . ALA A 1 80 ? -1.553 -5.047 1.579 1.00 80.12 80 ALA A O 1
ATOM 638 N N . SER A 1 81 ? -2.690 -4.345 -0.223 1.00 80.38 81 SER A N 1
ATOM 639 C CA . SER A 1 81 ? -3.577 -3.442 0.521 1.00 80.38 81 SER A CA 1
ATOM 640 C C . SER A 1 81 ? -4.726 -4.164 1.245 1.00 80.38 81 SER A C 1
ATOM 642 O O . SER A 1 81 ? -5.202 -3.680 2.278 1.00 80.38 81 SER A O 1
ATOM 644 N N . LEU A 1 82 ? -5.140 -5.348 0.771 1.00 84.44 82 LEU A N 1
ATOM 645 C CA . LEU A 1 82 ? -6.291 -6.086 1.314 1.00 84.44 82 LEU A CA 1
ATOM 646 C C . LEU A 1 82 ? -6.168 -6.407 2.817 1.00 84.44 82 LEU A C 1
ATOM 648 O O . LEU A 1 82 ? -7.120 -6.124 3.552 1.00 84.44 82 LEU A O 1
ATOM 652 N N . PRO A 1 83 ? -5.033 -6.918 3.343 1.00 87.12 83 PRO A N 1
ATOM 653 C CA . PRO A 1 83 ? -4.900 -7.223 4.769 1.00 87.12 83 PRO A CA 1
ATOM 654 C C . PRO A 1 83 ? -5.046 -5.986 5.658 1.00 87.12 83 PRO A C 1
ATOM 656 O O . PRO A 1 83 ? -5.604 -6.070 6.753 1.00 87.12 83 PRO A O 1
ATOM 659 N N . VAL A 1 84 ? -4.567 -4.827 5.193 1.00 86.56 84 VAL A N 1
ATOM 660 C CA . VAL A 1 84 ? -4.699 -3.555 5.916 1.00 86.56 84 VAL A CA 1
ATOM 661 C C . VAL A 1 84 ? -6.170 -3.158 5.993 1.00 86.56 84 VAL A C 1
ATOM 663 O O . VAL A 1 84 ? -6.662 -2.871 7.081 1.00 86.56 84 VAL A O 1
ATOM 666 N N . ILE A 1 85 ? -6.891 -3.215 4.872 1.00 90.00 85 ILE A N 1
ATOM 667 C CA . ILE A 1 85 ? -8.324 -2.890 4.813 1.00 90.00 85 ILE A CA 1
ATOM 668 C C . ILE A 1 85 ? -9.129 -3.807 5.742 1.00 90.00 85 ILE A C 1
ATOM 670 O O . ILE A 1 85 ? -9.963 -3.327 6.512 1.00 90.00 85 ILE A O 1
ATOM 674 N N . VAL A 1 86 ? -8.857 -5.115 5.722 1.00 92.06 86 VAL A N 1
ATOM 675 C CA . VAL A 1 86 ? -9.533 -6.088 6.595 1.00 92.06 86 VAL A CA 1
ATOM 676 C C . VAL A 1 86 ? -9.264 -5.784 8.069 1.00 92.06 86 VAL A C 1
ATOM 678 O O . VAL A 1 86 ? -10.207 -5.713 8.858 1.00 92.06 86 VAL A O 1
ATOM 681 N N . ARG A 1 87 ? -8.002 -5.541 8.448 1.00 89.38 87 ARG A N 1
ATOM 682 C CA . ARG A 1 87 ? -7.639 -5.179 9.828 1.00 89.38 87 ARG A CA 1
ATOM 683 C C . ARG A 1 87 ? -8.327 -3.893 10.279 1.00 89.38 87 ARG A C 1
ATOM 685 O O . ARG A 1 87 ? -8.826 -3.842 11.400 1.00 89.38 87 ARG A O 1
ATOM 692 N N . LEU A 1 88 ? -8.402 -2.882 9.414 1.00 91.75 88 LEU A N 1
ATOM 693 C CA . LEU A 1 88 ? -9.095 -1.629 9.716 1.00 91.75 88 LEU A CA 1
ATOM 694 C C . LEU A 1 88 ? -10.595 -1.854 9.936 1.00 91.75 88 LEU A C 1
ATOM 696 O O . LEU A 1 88 ? -11.132 -1.378 10.932 1.00 91.75 88 LEU A O 1
ATOM 700 N N . LYS A 1 89 ? -11.266 -2.626 9.071 1.00 93.25 89 LYS A N 1
ATOM 701 C CA . LYS A 1 89 ? -12.686 -2.971 9.263 1.00 93.25 89 LYS A CA 1
ATOM 702 C C . LYS A 1 89 ? -12.919 -3.706 10.584 1.00 93.25 89 LYS A C 1
ATOM 704 O O . LYS A 1 89 ? -13.837 -3.364 11.322 1.00 93.25 89 LYS A O 1
ATOM 709 N N . GLN A 1 90 ? -12.060 -4.669 10.919 1.00 94.62 90 GLN A N 1
ATOM 710 C CA . GLN A 1 90 ? -12.144 -5.393 12.191 1.00 94.62 90 GLN A CA 1
ATOM 711 C C . GLN A 1 90 ? -11.951 -4.472 13.401 1.00 94.62 90 GLN A C 1
ATOM 713 O O . GLN A 1 90 ? -12.654 -4.626 14.401 1.00 94.62 90 GLN A O 1
ATOM 718 N N . GLN A 1 91 ? -11.020 -3.517 13.321 1.00 94.00 91 GLN A N 1
ATOM 719 C CA . GLN A 1 91 ? -10.826 -2.512 14.364 1.00 94.00 91 GLN A CA 1
ATOM 720 C C . GLN A 1 91 ? -12.079 -1.654 14.529 1.00 94.00 91 GLN A C 1
ATOM 722 O O . GLN A 1 91 ? -12.572 -1.553 15.646 1.00 94.00 91 GLN A O 1
ATOM 727 N N . ILE A 1 92 ? -12.652 -1.132 13.440 1.00 95.88 92 ILE A N 1
ATOM 728 C CA . ILE A 1 92 ? -13.891 -0.338 13.481 1.00 95.88 92 ILE A CA 1
ATOM 729 C C . ILE A 1 92 ? -15.002 -1.107 14.207 1.00 95.88 92 ILE A C 1
ATOM 731 O O . ILE A 1 92 ? -15.531 -0.626 15.206 1.00 95.88 92 ILE A O 1
ATOM 735 N N . THR A 1 93 ? -15.281 -2.348 13.799 1.00 94.25 93 THR A N 1
ATOM 736 C CA . THR A 1 93 ? -16.325 -3.161 14.441 1.00 94.25 93 THR A CA 1
ATOM 737 C C . THR A 1 93 ? -16.027 -3.456 15.916 1.00 94.25 93 THR A C 1
ATOM 739 O O . THR A 1 93 ? -16.949 -3.533 16.729 1.00 94.25 93 THR A O 1
ATOM 742 N N . ARG A 1 94 ? -14.753 -3.643 16.295 1.00 94.19 94 ARG A N 1
ATOM 743 C CA . ARG A 1 94 ? -14.366 -3.819 17.706 1.00 94.19 94 ARG A CA 1
ATOM 744 C C . ARG A 1 94 ? -14.605 -2.551 18.521 1.00 94.19 94 ARG A C 1
ATOM 746 O O . ARG A 1 94 ? -15.185 -2.659 19.597 1.00 94.19 94 ARG A O 1
ATOM 753 N N . LEU A 1 95 ? -14.204 -1.385 18.014 1.00 93.94 95 LEU A N 1
ATOM 754 C CA . LEU A 1 95 ? -14.415 -0.109 18.699 1.00 93.94 95 LEU A CA 1
ATOM 755 C C . LEU A 1 95 ? -15.910 0.186 18.873 1.00 93.94 95 LEU A C 1
ATOM 757 O O . LEU A 1 95 ? -16.341 0.519 19.971 1.00 93.94 95 LEU A O 1
ATOM 761 N N . GLU A 1 96 ? -16.728 -0.035 17.844 1.00 95.06 96 GLU A N 1
ATOM 762 C CA . GLU A 1 96 ? -18.185 0.122 17.945 1.00 95.06 96 GLU A CA 1
ATOM 763 C C . GLU A 1 96 ? -18.809 -0.797 19.005 1.00 95.06 96 GLU A C 1
ATOM 765 O O . GLU A 1 96 ? -19.733 -0.403 19.716 1.00 95.06 96 GLU A O 1
ATOM 770 N N . LYS A 1 97 ? -18.315 -2.037 19.134 1.00 93.44 97 LYS A N 1
ATOM 771 C CA . LYS A 1 97 ? -18.762 -2.948 20.198 1.00 93.44 97 LYS A CA 1
ATOM 772 C C . LYS A 1 97 ? -18.380 -2.425 21.582 1.00 93.44 97 LYS A C 1
ATOM 774 O O . LYS A 1 97 ? -19.213 -2.497 22.477 1.00 93.44 97 LYS A O 1
ATOM 779 N N . GLN A 1 98 ? -17.165 -1.904 21.750 1.00 93.25 98 GLN A N 1
ATOM 780 C CA . GLN A 1 98 ? -16.714 -1.328 23.022 1.00 93.25 98 GLN A CA 1
ATOM 781 C C . GLN A 1 98 ? -17.564 -0.120 23.424 1.00 93.25 98 GLN A C 1
ATOM 783 O O . GLN A 1 98 ? -18.014 -0.065 24.563 1.00 93.25 98 GLN A O 1
ATOM 788 N N . ILE A 1 99 ? -17.865 0.777 22.478 1.00 94.06 99 ILE A N 1
ATOM 789 C CA . ILE A 1 99 ? -18.753 1.927 22.709 1.00 94.06 99 ILE A CA 1
ATOM 790 C C . ILE A 1 99 ? -20.120 1.454 23.219 1.00 94.06 99 ILE A C 1
ATOM 792 O O . ILE A 1 99 ? -20.566 1.900 24.270 1.00 94.06 99 ILE A O 1
ATOM 796 N N . ARG A 1 100 ? -20.741 0.472 22.549 1.00 92.50 100 ARG A N 1
ATOM 797 C CA . ARG A 1 100 ? -22.049 -0.064 22.967 1.00 92.50 100 ARG A CA 1
ATOM 798 C C . ARG A 1 100 ? -22.039 -0.712 24.354 1.00 92.50 100 ARG A C 1
ATOM 800 O O . ARG A 1 100 ? -23.048 -0.662 25.052 1.00 92.50 100 ARG A O 1
ATOM 807 N N . VAL A 1 101 ? -20.947 -1.377 24.737 1.00 91.81 101 VAL A N 1
ATOM 808 C CA . VAL A 1 101 ? -20.814 -1.978 26.078 1.00 91.81 101 VAL A CA 1
ATOM 809 C C . VAL A 1 101 ? -20.714 -0.882 27.136 1.00 91.81 101 VAL A C 1
ATOM 811 O O . VAL A 1 101 ? -21.479 -0.907 28.095 1.00 91.81 101 VAL A O 1
ATOM 814 N N . ILE A 1 102 ? -19.854 0.113 26.912 1.00 90.88 102 ILE A N 1
ATOM 815 C CA . ILE A 1 102 ? -19.674 1.253 27.820 1.00 90.88 102 ILE A CA 1
ATOM 816 C C . ILE A 1 102 ? -20.986 2.037 27.982 1.00 90.88 102 ILE A C 1
ATOM 818 O O . ILE A 1 102 ? -21.373 2.375 29.097 1.00 90.88 102 ILE A O 1
ATOM 822 N N . GLU A 1 103 ? -21.725 2.277 26.896 1.00 91.06 103 GLU A N 1
ATOM 823 C CA . GLU A 1 103 ? -23.040 2.929 26.955 1.00 91.06 103 GLU A CA 1
ATOM 824 C C . GLU A 1 103 ? -24.050 2.137 27.797 1.00 91.06 103 GLU A C 1
ATOM 826 O O . GLU A 1 103 ? -24.807 2.729 28.570 1.00 91.06 103 GLU A O 1
ATOM 831 N N . LYS A 1 104 ? -24.052 0.800 27.697 1.00 87.56 104 LYS A N 1
ATOM 832 C CA . LYS A 1 104 ? -24.909 -0.058 28.529 1.00 87.56 104 LYS A CA 1
ATOM 833 C C . LYS A 1 104 ? -24.524 -0.013 30.002 1.00 87.56 104 LYS A C 1
ATOM 835 O O . LYS A 1 104 ? -25.420 0.007 30.839 1.00 87.56 104 LYS A O 1
ATOM 840 N N . GLU A 1 105 ? -23.234 0.009 30.324 1.00 86.56 105 GLU A N 1
ATOM 841 C CA . GLU A 1 105 ? -22.759 0.132 31.706 1.00 86.56 105 GLU A CA 1
ATOM 842 C C . GLU A 1 105 ? -23.164 1.480 32.310 1.00 86.56 105 GLU A C 1
ATOM 844 O O . GLU A 1 105 ? -23.749 1.508 33.389 1.00 86.56 105 GLU A O 1
ATOM 849 N N . ILE A 1 106 ? -22.968 2.586 31.582 1.00 87.00 106 ILE A N 1
ATOM 850 C CA . ILE A 1 106 ? -23.420 3.917 32.016 1.00 87.00 106 ILE A CA 1
ATOM 851 C C . ILE A 1 106 ? -24.936 3.939 32.224 1.00 87.00 106 ILE A C 1
ATOM 853 O O . ILE A 1 106 ? -25.411 4.492 33.216 1.00 87.00 106 ILE A O 1
ATOM 857 N N . ASN A 1 107 ? -25.708 3.347 31.308 1.00 83.75 107 ASN A N 1
ATOM 858 C CA . ASN A 1 107 ? -27.159 3.316 31.441 1.00 83.75 107 ASN A CA 1
ATOM 859 C C . ASN A 1 107 ? -27.586 2.475 32.653 1.00 83.75 107 ASN A C 1
ATOM 861 O O . ASN A 1 107 ? -28.340 2.965 33.483 1.00 83.75 107 ASN A O 1
ATOM 865 N N . ASN A 1 108 ? -27.033 1.270 32.824 1.00 81.62 108 ASN A N 1
ATOM 866 C CA . ASN A 1 108 ? -27.294 0.419 33.989 1.00 81.62 108 ASN A CA 1
ATOM 867 C C . ASN A 1 108 ? -26.952 1.117 35.315 1.00 81.62 108 ASN A C 1
ATOM 869 O O . ASN A 1 108 ? -27.707 1.000 36.276 1.00 81.62 108 ASN A O 1
ATOM 873 N N . LEU A 1 109 ? -25.857 1.881 35.360 1.00 78.00 109 LEU A N 1
ATOM 874 C CA . LEU A 1 109 ? -25.479 2.673 36.531 1.00 78.00 109 LEU A CA 1
ATOM 875 C C . LEU A 1 109 ? -26.439 3.847 36.790 1.00 78.00 109 LEU A C 1
ATOM 877 O O . LEU A 1 109 ? -26.650 4.203 37.945 1.00 78.00 109 LEU A O 1
ATOM 881 N N . ARG A 1 110 ? -27.059 4.425 35.752 1.00 70.88 110 ARG A N 1
ATOM 882 C CA . ARG A 1 110 ? -28.072 5.491 35.893 1.00 70.88 110 ARG A CA 1
ATOM 883 C C . ARG A 1 110 ? -29.430 4.995 36.388 1.00 70.88 110 ARG A C 1
ATOM 885 O O . ARG A 1 110 ? -30.148 5.776 37.003 1.00 70.88 110 ARG A O 1
ATOM 892 N N . VAL A 1 111 ? -29.792 3.740 36.117 1.00 68.94 111 VAL A N 1
ATOM 893 C CA . VAL A 1 111 ? -31.044 3.128 36.608 1.00 68.94 111 VAL A CA 1
ATOM 894 C C . VAL A 1 111 ? -30.895 2.416 37.953 1.00 68.94 111 VAL A C 1
ATOM 896 O O . VAL A 1 111 ? -31.902 1.965 38.497 1.00 68.94 111 VAL A O 1
ATOM 899 N N . LEU A 1 112 ? -29.688 2.332 38.528 1.00 63.69 112 LEU A N 1
ATOM 900 C CA . LEU A 1 112 ? -29.538 1.861 39.904 1.00 63.69 112 LEU A CA 1
ATOM 901 C C . LEU A 1 112 ? -30.169 2.891 40.854 1.00 63.69 112 LEU A C 1
ATOM 903 O O . LEU A 1 112 ? -29.681 4.022 40.932 1.00 63.69 112 LEU A O 1
ATOM 907 N N . PRO A 1 113 ? -31.232 2.532 41.599 1.00 58.88 113 PRO A N 1
ATOM 908 C CA . PRO A 1 113 ? -31.723 3.397 42.6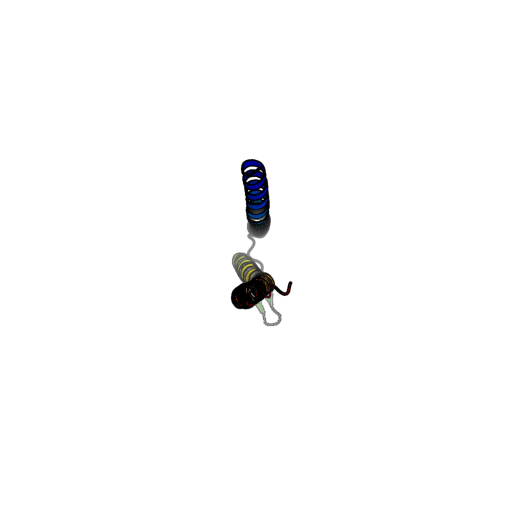53 1.00 58.88 113 PRO A CA 1
ATOM 909 C C . PRO A 1 113 ? -30.592 3.539 43.667 1.00 58.88 113 PRO A C 1
ATOM 911 O O . PRO A 1 113 ? -29.996 2.537 44.072 1.00 58.88 113 PRO A O 1
ATOM 914 N N . VAL A 1 114 ? -30.275 4.779 44.046 1.00 61.50 114 VAL A N 1
ATOM 915 C CA . VAL A 1 114 ? -29.320 5.076 45.113 1.00 61.50 114 VAL A CA 1
ATOM 916 C C . VAL A 1 114 ? -29.821 4.349 46.354 1.00 61.50 114 VAL A C 1
ATOM 918 O O . VAL A 1 114 ? -30.741 4.804 47.033 1.00 61.50 114 VAL A O 1
ATOM 921 N N . ARG A 1 115 ? -29.264 3.165 46.619 1.00 55.56 115 ARG A N 1
ATOM 922 C CA . ARG A 1 115 ? -29.548 2.403 47.826 1.00 55.56 115 ARG A CA 1
ATOM 923 C C . ARG A 1 115 ? -28.767 3.085 48.939 1.00 55.56 115 ARG A C 1
ATOM 925 O O . ARG A 1 115 ? -27.714 2.627 49.361 1.00 55.56 115 ARG A O 1
ATOM 932 N N . ASN A 1 116 ? -29.296 4.227 49.366 1.00 49.12 116 ASN A N 1
ATOM 933 C CA . ASN A 1 116 ? -29.048 4.784 50.679 1.00 49.12 116 ASN A CA 1
ATOM 934 C C . ASN A 1 116 ? -29.660 3.795 51.670 1.00 49.12 116 ASN A C 1
ATOM 936 O O . ASN A 1 116 ? -30.837 3.878 52.011 1.00 49.12 116 ASN A O 1
ATOM 940 N N . SER A 1 117 ? -28.884 2.792 52.053 1.00 50.75 117 SER A N 1
ATOM 941 C CA . SER A 1 117 ? -29.156 2.002 53.243 1.00 50.75 117 SER A CA 1
ATOM 942 C C . SER A 1 117 ? -28.176 2.452 54.314 1.00 50.75 117 SER A C 1
ATOM 944 O O . SER A 1 117 ? -27.034 2.008 54.274 1.00 50.75 117 SER A O 1
ATOM 946 N N . HIS A 1 118 ? -28.707 3.320 55.186 1.00 40.53 118 HIS A N 1
ATOM 947 C CA . HIS A 1 118 ? -28.303 3.683 56.552 1.00 40.53 118 HIS A CA 1
ATOM 948 C C . HIS A 1 118 ? -26.884 4.195 56.815 1.00 40.53 118 HIS A C 1
ATOM 950 O O . HIS A 1 118 ? -25.903 3.483 56.527 1.00 40.53 118 HIS A O 1
#